Protein AF-A0A0Q0VZH3-F1 (afdb_monomer)

pLDDT: mean 87.68, std 10.93, range [46.81, 98.19]

Organism: NCBI:txid362413

Secondary structure (DSSP, 8-state):
----SS--EEEEEEE-BTTS-HHHHHHHHHHHHHHHHHHTTEEEEEETT--TTTTTS-TT-SB-SPEEEEEEE-SS----HHHHHHHHHHHHSS-GGGTT-EEEE--TTTGGGSPPPSSEEEE-STT-EEEEETTEEEEE--HHHHHHHHHHHHHHHT--

Nearest PDB structures (foldseek):
  1lou-assembly1_A  TM=5.212E-01  e=9.440E-02  Thermus thermophilus
  8ud7-assembly1_1f  TM=5.132E-01  e=1.575E-01  Thermus thermophilus HB8
  8uu9-assembly1_f  TM=5.743E-01  e=2.035E+00  Listeria innocua
  5nd8-assembly1_f  TM=4.345E-01  e=5.503E-01  Staphylococcus aureus subsp. aureus NCTC 8325
  5xzq-assembly2_D  TM=4.292E-01  e=3.208E+00  Passiflora edulis

Structure (mmCIF, N/CA/C/O backbone):
data_AF-A0A0Q0VZH3-F1
#
_entry.id   AF-A0A0Q0VZH3-F1
#
loop_
_atom_site.group_PDB
_atom_site.id
_atom_site.type_symbol
_atom_site.label_atom_id
_atom_site.label_alt_id
_atom_site.label_comp_id
_atom_site.label_asym_id
_atom_site.label_entity_id
_atom_site.label_seq_id
_atom_site.pdbx_PDB_ins_code
_atom_site.Cartn_x
_atom_site.Cartn_y
_atom_site.Cartn_z
_atom_site.occupancy
_atom_site.B_iso_or_equiv
_atom_site.auth_seq_id
_atom_site.auth_comp_id
_atom_site.auth_asym_id
_atom_site.auth_atom_id
_atom_site.pdbx_PDB_model_num
ATOM 1 N N . MET A 1 1 ? -19.790 -6.662 12.157 1.00 51.81 1 MET A N 1
ATOM 2 C CA . MET A 1 1 ? -18.390 -6.628 11.675 1.00 51.81 1 MET A CA 1
ATOM 3 C C . MET A 1 1 ? -17.471 -6.769 12.886 1.00 51.81 1 MET A C 1
ATOM 5 O O . MET A 1 1 ? -17.718 -6.096 13.878 1.00 51.81 1 MET A O 1
ATOM 9 N N . LYS A 1 2 ? -16.513 -7.704 12.886 1.00 53.66 2 LYS A N 1
ATOM 10 C CA . LYS A 1 2 ? -15.668 -7.986 14.064 1.00 53.66 2 LYS A CA 1
ATOM 11 C C . LYS A 1 2 ? -14.529 -6.958 14.103 1.00 53.66 2 LYS A C 1
ATOM 13 O O . LYS A 1 2 ? -13.693 -6.966 13.208 1.00 53.66 2 LYS A O 1
ATOM 18 N N . LEU A 1 3 ? -14.529 -6.064 15.092 1.00 58.75 3 LEU A N 1
ATOM 19 C CA . LEU A 1 3 ? -13.472 -5.058 15.269 1.00 58.75 3 LEU A CA 1
ATOM 20 C C . LEU A 1 3 ? -12.141 -5.756 15.592 1.00 58.75 3 LEU A C 1
ATOM 22 O O . LEU A 1 3 ? -12.109 -6.702 16.389 1.00 58.75 3 LEU A O 1
ATOM 26 N N . ILE A 1 4 ? -11.045 -5.313 14.971 1.00 64.06 4 ILE A N 1
ATOM 27 C CA . ILE A 1 4 ? -9.722 -5.914 15.177 1.00 64.06 4 ILE A CA 1
ATOM 28 C C . ILE A 1 4 ? -9.254 -5.649 16.610 1.00 64.06 4 ILE A C 1
ATOM 30 O O . ILE A 1 4 ? -9.147 -4.506 17.050 1.00 64.06 4 ILE A O 1
ATOM 34 N N . LYS A 1 5 ? -8.898 -6.717 17.333 1.00 64.19 5 LYS A N 1
ATOM 35 C CA . LYS A 1 5 ? -8.383 -6.613 18.710 1.00 64.19 5 LYS A CA 1
ATOM 36 C C . LYS A 1 5 ? -6.923 -6.156 18.793 1.00 64.19 5 LYS A C 1
ATOM 38 O O . LYS A 1 5 ? -6.508 -5.649 19.830 1.00 64.19 5 LYS A O 1
ATOM 43 N N . LYS A 1 6 ? -6.126 -6.346 17.734 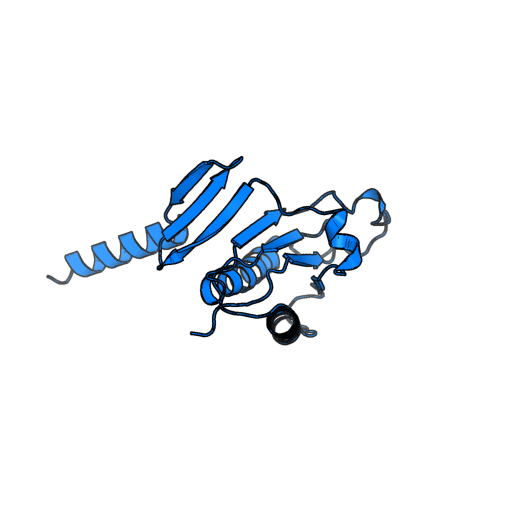1.00 80.75 6 LYS A N 1
ATOM 44 C CA . LYS A 1 6 ? -4.691 -6.026 17.722 1.00 80.75 6 LYS A CA 1
ATOM 45 C C . LYS A 1 6 ? -4.322 -5.114 16.557 1.00 80.75 6 LYS A C 1
ATOM 47 O O . LYS A 1 6 ? -4.303 -5.550 15.410 1.00 80.75 6 LYS A O 1
ATOM 52 N N . LYS A 1 7 ? -3.964 -3.869 16.879 1.00 90.56 7 LYS A N 1
ATOM 53 C CA . LYS A 1 7 ? -3.413 -2.927 15.902 1.00 90.56 7 LYS A CA 1
ATOM 54 C C . LYS A 1 7 ? -2.100 -3.471 15.323 1.00 90.56 7 LYS A C 1
ATOM 56 O O . LYS A 1 7 ? -1.276 -4.015 16.059 1.00 90.56 7 LYS A O 1
ATOM 61 N N . PHE A 1 8 ? -1.895 -3.300 14.024 1.00 93.94 8 PHE A N 1
ATOM 62 C CA . PHE A 1 8 ? -0.683 -3.658 13.303 1.00 93.94 8 PHE A CA 1
ATOM 63 C C . PHE A 1 8 ? -0.214 -2.528 12.385 1.00 93.94 8 PHE A C 1
ATOM 65 O O . PHE A 1 8 ? -0.946 -1.584 12.073 1.00 93.94 8 PHE A O 1
ATOM 72 N N . ARG A 1 9 ? 1.038 -2.665 11.949 1.00 95.81 9 ARG A N 1
ATOM 73 C CA . ARG A 1 9 ? 1.638 -1.902 10.859 1.00 95.81 9 ARG A CA 1
ATOM 74 C C . ARG A 1 9 ? 2.220 -2.877 9.842 1.00 95.81 9 ARG A C 1
ATOM 76 O O . ARG A 1 9 ? 2.636 -3.982 10.208 1.00 95.81 9 ARG A O 1
ATOM 83 N N . LEU A 1 10 ? 2.232 -2.474 8.583 1.00 96.69 10 LEU A N 1
ATOM 84 C CA . LEU A 1 10 ? 2.833 -3.235 7.499 1.00 96.69 10 LEU A CA 1
ATOM 85 C C . LEU A 1 10 ? 3.406 -2.256 6.484 1.00 96.69 10 LEU A C 1
ATOM 87 O O . LEU A 1 10 ? 2.670 -1.422 5.975 1.00 96.69 10 LEU A O 1
ATOM 91 N N . ASN A 1 11 ? 4.692 -2.381 6.181 1.00 96.56 11 ASN A N 1
ATOM 92 C CA . ASN A 1 11 ? 5.311 -1.632 5.096 1.00 96.56 11 ASN A CA 1
ATOM 93 C C . ASN A 1 11 ? 5.457 -2.591 3.917 1.00 96.56 11 ASN A C 1
ATOM 95 O O . ASN A 1 11 ? 6.003 -3.686 4.086 1.00 96.56 11 ASN A O 1
ATOM 99 N N . VAL A 1 12 ? 4.938 -2.197 2.763 1.00 96.19 12 VAL A N 1
ATOM 100 C CA . VAL A 1 12 ? 5.006 -2.937 1.503 1.00 96.19 12 VAL A CA 1
ATOM 101 C C . VAL A 1 12 ? 6.034 -2.248 0.618 1.00 96.19 12 VAL A C 1
ATOM 103 O O . VAL A 1 12 ? 5.954 -1.039 0.434 1.00 96.19 12 VAL A O 1
ATOM 106 N N . ILE A 1 13 ? 7.002 -3.006 0.117 1.00 94.31 13 ILE A N 1
ATOM 107 C CA . ILE A 1 13 ? 8.058 -2.547 -0.785 1.00 94.31 13 ILE A CA 1
ATOM 108 C C . ILE A 1 13 ? 7.700 -3.009 -2.192 1.00 94.31 13 ILE A C 1
ATOM 110 O O . ILE A 1 13 ? 7.335 -4.170 -2.384 1.00 94.31 13 ILE A O 1
ATOM 114 N N . ILE A 1 14 ? 7.813 -2.105 -3.159 1.00 94.00 14 ILE A N 1
ATOM 115 C CA . ILE A 1 14 ? 7.601 -2.398 -4.573 1.00 94.00 14 ILE A CA 1
ATOM 116 C C . ILE A 1 14 ? 8.917 -2.151 -5.304 1.00 94.00 14 ILE A C 1
ATOM 118 O O . ILE A 1 14 ? 9.377 -1.013 -5.387 1.00 94.00 14 ILE A O 1
ATOM 122 N N . SER A 1 15 ? 9.517 -3.218 -5.819 1.00 91.62 15 SER A N 1
ATOM 123 C CA . SER A 1 15 ? 10.804 -3.192 -6.512 1.00 91.62 15 SER A CA 1
ATOM 124 C C . SER A 1 15 ? 10.594 -3.306 -8.016 1.00 91.62 15 SER A C 1
ATOM 126 O O . SER A 1 15 ? 9.933 -4.228 -8.493 1.00 91.62 15 SER A O 1
ATOM 128 N N . TYR A 1 16 ? 11.184 -2.381 -8.771 1.00 91.12 16 TYR A N 1
ATOM 129 C CA . TYR A 1 16 ? 11.033 -2.299 -10.224 1.00 91.12 16 TYR A CA 1
ATOM 130 C C . TYR A 1 16 ? 12.367 -2.565 -10.908 1.00 91.12 16 TYR A C 1
ATOM 132 O O . TYR A 1 16 ? 13.361 -1.952 -10.515 1.00 91.12 16 TYR A O 1
ATOM 140 N N . PRO A 1 17 ? 12.442 -3.422 -11.935 1.00 89.56 17 PRO A N 1
ATOM 141 C CA . PRO A 1 17 ? 13.682 -3.576 -12.683 1.00 89.56 17 PRO A CA 1
ATOM 142 C C . PRO A 1 17 ? 14.095 -2.264 -13.372 1.00 89.56 17 PRO A C 1
ATOM 144 O O . PRO A 1 17 ? 13.256 -1.577 -13.946 1.00 89.56 17 PRO A O 1
ATOM 147 N N . LYS A 1 18 ? 15.388 -1.915 -13.395 1.00 88.38 18 LYS A N 1
ATOM 148 C CA . LYS A 1 18 ? 15.875 -0.643 -13.980 1.00 88.38 18 LYS A CA 1
ATOM 149 C C . LYS A 1 18 ? 15.517 -0.450 -15.459 1.00 88.38 18 LYS A C 1
ATOM 151 O O . LYS A 1 18 ? 15.454 0.677 -15.933 1.00 88.38 18 LYS A O 1
ATOM 156 N N . HIS A 1 19 ? 15.318 -1.544 -16.188 1.00 86.00 19 HIS A N 1
ATOM 157 C CA . HIS A 1 19 ? 15.083 -1.534 -17.631 1.00 86.00 19 HIS A CA 1
ATOM 158 C C . HIS A 1 19 ? 13.600 -1.392 -18.018 1.00 86.00 19 HIS A C 1
ATOM 160 O O . HIS A 1 19 ? 13.298 -1.309 -19.208 1.00 86.00 19 HIS A O 1
ATOM 166 N N . VAL A 1 20 ? 12.668 -1.373 -17.053 1.00 85.69 20 VAL A N 1
ATOM 167 C CA . VAL A 1 20 ? 11.235 -1.200 -17.341 1.00 85.69 20 VAL A CA 1
ATOM 168 C C . VAL A 1 20 ? 10.800 0.251 -17.155 1.00 85.69 20 VAL A C 1
ATOM 170 O O . VAL A 1 20 ? 11.342 0.985 -16.330 1.00 85.69 20 VAL A O 1
ATOM 173 N N . ASN A 1 21 ? 9.763 0.669 -17.886 1.00 87.06 21 ASN A N 1
ATOM 174 C CA . ASN A 1 21 ? 9.110 1.948 -17.623 1.00 87.06 21 ASN A CA 1
ATOM 175 C C . ASN A 1 21 ? 8.326 1.868 -16.303 1.00 87.06 21 ASN A C 1
ATOM 177 O O . ASN A 1 21 ? 7.211 1.345 -16.271 1.00 87.06 21 ASN A O 1
ATOM 181 N N . ILE A 1 22 ? 8.900 2.399 -15.220 1.00 88.38 22 ILE A N 1
ATOM 182 C CA . ILE A 1 22 ? 8.311 2.367 -13.871 1.00 88.38 22 ILE A CA 1
ATOM 183 C C . ILE A 1 22 ? 6.874 2.900 -13.836 1.00 88.38 22 ILE A C 1
ATOM 185 O O . ILE A 1 22 ? 6.013 2.321 -13.174 1.00 88.38 22 ILE A O 1
ATOM 189 N N . TYR A 1 23 ? 6.577 3.946 -14.610 1.00 86.12 23 TYR A N 1
ATOM 190 C CA . TYR A 1 23 ? 5.260 4.580 -14.628 1.00 86.12 23 TYR A CA 1
ATOM 191 C C . TYR A 1 23 ? 4.165 3.659 -15.180 1.00 86.12 23 TYR A C 1
ATOM 193 O O . TYR A 1 23 ? 3.007 3.787 -14.785 1.00 86.12 23 TYR A O 1
ATOM 201 N N . SER A 1 24 ? 4.520 2.692 -16.034 1.00 86.38 24 SER A N 1
ATOM 202 C CA . SER A 1 24 ? 3.580 1.699 -16.568 1.00 86.38 24 SER A CA 1
ATOM 203 C C . SER A 1 24 ? 3.088 0.707 -15.510 1.00 86.38 24 SER A C 1
ATOM 205 O O . SER A 1 24 ? 2.010 0.139 -15.672 1.00 86.38 24 SER A O 1
ATOM 207 N N . TYR A 1 25 ? 3.844 0.509 -14.426 1.00 89.12 25 TYR A N 1
ATOM 208 C CA . TYR A 1 25 ? 3.527 -0.469 -13.379 1.00 89.12 25 TYR A CA 1
ATOM 209 C C . TYR A 1 25 ? 3.136 0.185 -12.054 1.00 89.12 25 TYR A C 1
ATOM 211 O O . TYR A 1 25 ? 2.245 -0.314 -11.366 1.00 89.12 25 TYR A O 1
ATOM 219 N N . ARG A 1 26 ? 3.750 1.324 -11.718 1.00 91.94 26 ARG A N 1
ATOM 220 C CA . ARG A 1 26 ? 3.531 2.038 -10.456 1.00 91.94 26 ARG A CA 1
ATOM 221 C C . ARG A 1 26 ? 2.060 2.365 -10.225 1.00 91.94 26 ARG A C 1
ATOM 223 O O . ARG A 1 26 ? 1.511 1.994 -9.194 1.00 91.94 26 ARG A O 1
ATOM 230 N N . ASN A 1 27 ? 1.404 3.010 -11.192 1.00 90.31 27 ASN A N 1
ATOM 231 C CA . ASN A 1 27 ? 0.021 3.466 -11.023 1.00 90.31 27 ASN A CA 1
ATOM 232 C C . ASN A 1 27 ? -0.962 2.300 -10.781 1.00 90.31 27 ASN A C 1
ATOM 234 O O . ASN A 1 27 ? -1.686 2.354 -9.785 1.00 90.31 27 ASN A O 1
ATOM 238 N N . PRO A 1 28 ? -0.973 1.221 -11.596 1.00 90.81 28 PRO A N 1
ATOM 239 C CA . PRO A 1 28 ? -1.810 0.052 -11.320 1.00 90.81 28 PRO A CA 1
ATOM 240 C C . PRO A 1 28 ? -1.546 -0.597 -9.955 1.00 90.81 28 PRO A C 1
ATOM 242 O O . PRO A 1 28 ? -2.491 -0.935 -9.243 1.00 90.81 28 PRO A O 1
ATOM 245 N N . ILE A 1 29 ? -0.277 -0.763 -9.570 1.00 93.19 29 ILE A N 1
ATOM 246 C CA . ILE A 1 29 ? 0.092 -1.416 -8.306 1.00 93.19 29 ILE A CA 1
ATOM 247 C C . ILE A 1 29 ? -0.338 -0.561 -7.114 1.00 93.19 29 ILE A C 1
ATOM 249 O O . ILE A 1 29 ? -0.959 -1.074 -6.181 1.00 93.19 29 ILE A O 1
ATOM 253 N N . HIS A 1 30 ? -0.063 0.745 -7.165 1.00 95.00 30 HIS A N 1
ATOM 254 C CA . HIS A 1 30 ? -0.503 1.692 -6.147 1.00 95.00 30 HIS A CA 1
ATOM 255 C C . HIS A 1 30 ? -2.023 1.669 -6.014 1.00 95.00 30 HIS A C 1
ATOM 257 O O . HIS A 1 30 ? -2.511 1.518 -4.900 1.00 95.00 30 HIS A O 1
ATOM 263 N N . ALA A 1 31 ? -2.766 1.717 -7.124 1.00 92.75 31 ALA A N 1
ATOM 264 C CA . ALA A 1 31 ? -4.226 1.672 -7.106 1.00 92.75 31 ALA A CA 1
ATOM 265 C C . ALA A 1 31 ? -4.771 0.392 -6.450 1.00 92.75 31 ALA A C 1
ATOM 267 O O . ALA A 1 31 ? -5.681 0.457 -5.628 1.00 92.75 31 ALA A O 1
ATOM 268 N N . ILE A 1 32 ? -4.209 -0.782 -6.757 1.00 94.81 32 ILE A N 1
ATOM 269 C CA . ILE A 1 32 ? -4.607 -2.045 -6.109 1.00 94.81 32 ILE A CA 1
ATOM 270 C C . ILE A 1 32 ? -4.385 -1.968 -4.591 1.00 94.81 32 ILE A C 1
ATOM 272 O O . ILE A 1 32 ? -5.274 -2.301 -3.804 1.00 94.81 32 ILE A O 1
ATOM 276 N N . LEU A 1 33 ? -3.204 -1.514 -4.173 1.00 96.56 33 LEU A N 1
ATOM 277 C CA . LEU A 1 33 ? -2.807 -1.461 -2.769 1.00 96.56 33 LEU A CA 1
ATOM 278 C C . LEU A 1 33 ? -3.601 -0.413 -1.969 1.00 96.56 33 LEU A C 1
ATOM 280 O O . LEU A 1 33 ? -4.027 -0.700 -0.846 1.00 96.56 33 LEU A O 1
ATOM 284 N N . THR A 1 34 ? -3.865 0.768 -2.532 1.00 95.69 34 THR A N 1
ATOM 285 C CA . THR A 1 34 ? -4.710 1.792 -1.895 1.00 95.69 34 THR A CA 1
ATOM 286 C C . THR A 1 34 ? -6.180 1.382 -1.866 1.00 95.69 34 THR A C 1
ATOM 288 O O . THR A 1 34 ? -6.860 1.648 -0.874 1.00 95.69 34 THR A O 1
ATOM 291 N N . ASN A 1 35 ? -6.659 0.633 -2.864 1.00 95.44 35 ASN A N 1
ATOM 292 C CA . ASN A 1 35 ? -7.996 0.037 -2.834 1.00 95.44 35 ASN A CA 1
ATOM 293 C C . ASN A 1 35 ? -8.140 -0.993 -1.712 1.00 95.44 35 ASN A C 1
ATOM 295 O O . ASN A 1 35 ? -9.179 -1.030 -1.053 1.00 95.44 35 ASN A O 1
ATOM 299 N N . PHE A 1 36 ? -7.106 -1.785 -1.410 1.00 96.50 36 PHE A N 1
ATOM 300 C CA . PHE A 1 36 ? -7.132 -2.612 -0.201 1.00 96.50 36 PHE A CA 1
ATOM 301 C C . PHE A 1 36 ? -7.199 -1.761 1.067 1.00 96.50 36 PHE A C 1
ATOM 303 O O . PHE A 1 36 ? -7.949 -2.098 1.985 1.00 96.50 36 PHE A O 1
ATOM 310 N N . ALA A 1 37 ? -6.464 -0.646 1.121 1.00 96.75 37 ALA A N 1
ATOM 311 C CA . ALA A 1 37 ? -6.548 0.278 2.248 1.00 96.75 37 ALA A CA 1
ATOM 312 C C . ALA A 1 37 ? -7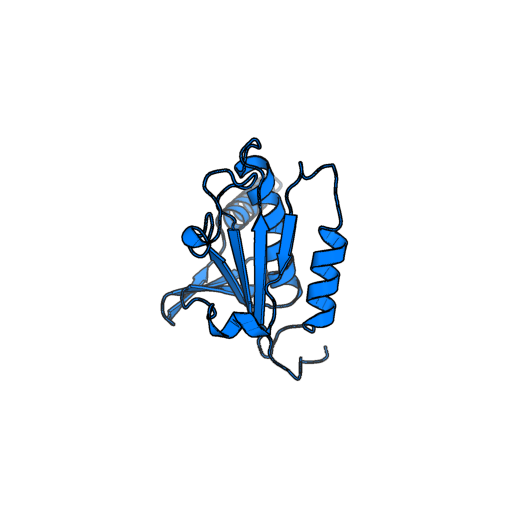.987 0.764 2.456 1.00 96.75 37 ALA A C 1
ATOM 314 O O . ALA A 1 37 ? -8.500 0.733 3.574 1.00 96.75 37 ALA A O 1
ATOM 315 N N . TRP A 1 38 ? -8.660 1.144 1.370 1.00 95.56 38 TRP A N 1
ATOM 316 C CA . TRP A 1 38 ? -10.046 1.586 1.397 1.00 95.56 38 TRP A CA 1
ATOM 317 C C . TRP A 1 38 ? -11.010 0.476 1.835 1.00 95.56 38 TRP A C 1
ATOM 319 O O . TRP A 1 38 ? -11.755 0.664 2.801 1.00 95.56 38 TRP A O 1
ATOM 329 N N . LEU A 1 39 ? -10.944 -0.700 1.197 1.00 95.62 39 LEU A N 1
ATOM 330 C CA . LEU A 1 39 ? -11.811 -1.852 1.483 1.00 95.62 39 LEU A CA 1
ATOM 331 C C . LEU A 1 39 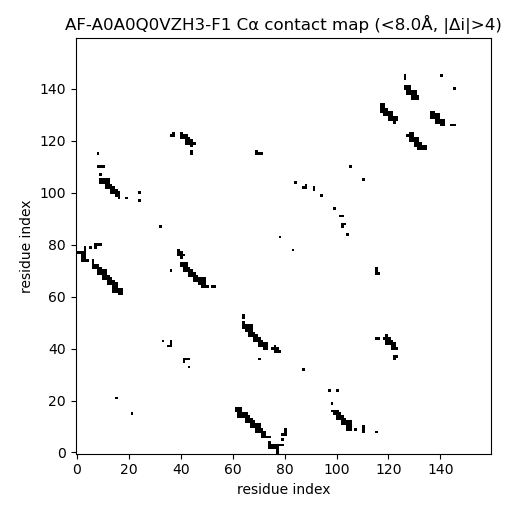? -11.740 -2.288 2.948 1.00 95.62 39 LEU A C 1
ATOM 333 O O . LEU A 1 39 ? -12.752 -2.664 3.539 1.00 95.62 39 LEU A O 1
ATOM 337 N N . TYR A 1 40 ? -10.548 -2.225 3.541 1.00 95.56 40 TYR A N 1
ATOM 338 C CA . TYR A 1 40 ? -10.310 -2.696 4.902 1.00 95.56 40 TYR A CA 1
ATOM 339 C C . TYR A 1 40 ? -10.098 -1.578 5.922 1.00 95.56 40 TYR A C 1
ATOM 341 O O . TYR A 1 40 ? -9.686 -1.872 7.048 1.00 95.56 40 TYR A O 1
ATOM 349 N N . LYS A 1 41 ? -10.397 -0.323 5.558 1.00 95.19 41 LYS A N 1
ATOM 350 C CA . LYS A 1 41 ? -10.279 0.870 6.415 1.00 95.19 41 LYS A CA 1
ATOM 351 C C . LYS A 1 41 ? -8.907 0.972 7.096 1.00 95.19 41 LYS A C 1
ATOM 353 O O . LYS A 1 41 ? -8.813 1.155 8.310 1.00 95.19 41 LYS A O 1
ATOM 358 N N . LEU A 1 42 ? -7.837 0.786 6.325 1.00 97.31 42 LEU A N 1
ATOM 359 C CA . LEU A 1 42 ? -6.454 0.976 6.763 1.00 97.31 42 LEU A CA 1
ATOM 360 C C . LEU A 1 42 ? -6.003 2.393 6.418 1.00 97.31 42 LEU A C 1
ATOM 362 O O . LEU A 1 42 ? -6.224 2.866 5.307 1.00 97.31 42 LEU A O 1
ATOM 366 N N . GLU A 1 43 ? -5.318 3.045 7.348 1.00 97.75 43 GLU A N 1
ATOM 367 C CA . GLU A 1 43 ? -4.579 4.265 7.035 1.00 97.75 43 GLU A CA 1
ATOM 368 C C . GLU A 1 43 ? -3.338 3.898 6.227 1.00 97.75 43 GLU A C 1
ATOM 370 O O . GLU A 1 43 ? -2.712 2.861 6.487 1.00 97.75 43 GLU A O 1
ATOM 375 N N . TYR A 1 44 ? -2.966 4.747 5.272 1.00 98.19 44 TYR A N 1
ATOM 376 C CA . TYR A 1 44 ? -1.814 4.490 4.424 1.00 98.19 44 TYR A CA 1
ATOM 377 C C . TYR A 1 44 ? -1.013 5.743 4.077 1.00 98.19 44 TYR A C 1
ATOM 379 O O . TYR A 1 44 ? -1.513 6.858 4.146 1.00 98.19 44 TYR A O 1
ATOM 387 N N . SER A 1 45 ? 0.245 5.558 3.702 1.00 97.44 45 SER A N 1
ATOM 388 C CA . SER A 1 45 ? 1.109 6.605 3.152 1.00 97.44 45 SER A CA 1
ATOM 389 C C . SER A 1 45 ? 1.973 6.000 2.052 1.00 97.44 45 SER A C 1
ATOM 391 O O . SER A 1 45 ? 2.288 4.811 2.118 1.00 97.44 45 SER A O 1
ATOM 393 N N . ILE A 1 46 ? 2.321 6.786 1.039 1.00 96.62 46 ILE A N 1
ATOM 394 C CA . ILE A 1 46 ? 3.114 6.340 -0.109 1.00 96.62 46 ILE A CA 1
ATOM 395 C C . ILE A 1 46 ? 4.375 7.197 -0.158 1.00 96.62 46 ILE A C 1
ATOM 397 O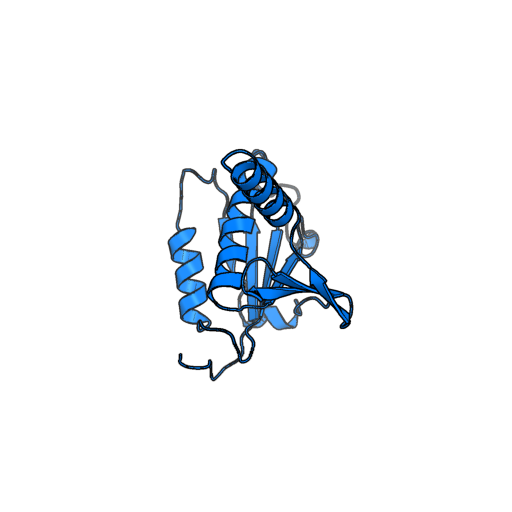 O . ILE A 1 46 ? 4.287 8.421 -0.212 1.00 96.62 46 ILE A O 1
ATOM 401 N N . ASP A 1 47 ? 5.528 6.542 -0.158 1.00 95.06 47 ASP A N 1
ATOM 402 C CA . ASP A 1 47 ? 6.843 7.138 -0.381 1.00 95.06 47 ASP A CA 1
ATOM 403 C C . ASP A 1 47 ? 7.392 6.595 -1.712 1.00 95.06 47 ASP A C 1
ATOM 405 O O . ASP A 1 47 ? 7.938 5.483 -1.747 1.00 95.06 47 ASP A O 1
ATOM 409 N N . PRO A 1 48 ? 7.148 7.302 -2.831 1.00 93.38 48 PRO A N 1
ATOM 410 C CA . PRO A 1 48 ? 7.591 6.860 -4.143 1.00 93.38 48 PRO A CA 1
ATOM 411 C C . PRO A 1 48 ? 9.092 7.109 -4.329 1.00 93.38 48 PRO A C 1
ATOM 413 O O . PRO A 1 48 ? 9.603 8.165 -3.964 1.00 93.38 48 PRO A O 1
ATOM 416 N N . SER A 1 49 ? 9.786 6.173 -4.981 1.00 91.06 49 SER A N 1
ATOM 417 C CA . SER A 1 49 ? 11.230 6.236 -5.248 1.00 91.06 49 SER A CA 1
ATOM 418 C C . SER A 1 49 ? 12.043 6.492 -3.973 1.00 91.06 49 SER A C 1
ATOM 420 O O . SER A 1 49 ? 12.904 7.378 -3.931 1.00 91.06 49 SER A O 1
ATOM 422 N N . THR A 1 50 ? 11.747 5.734 -2.915 1.00 88.31 50 THR A N 1
ATOM 423 C CA . THR A 1 50 ? 12.351 5.942 -1.602 1.00 88.31 50 THR A CA 1
ATOM 424 C C . THR A 1 50 ? 13.870 5.819 -1.673 1.00 88.31 50 THR A C 1
ATOM 426 O O . THR A 1 50 ? 14.431 4.897 -2.270 1.00 88.31 50 THR A O 1
ATOM 429 N N . LYS A 1 51 ? 14.559 6.722 -0.977 1.00 84.25 51 LYS A N 1
ATOM 430 C CA . LYS A 1 51 ? 16.017 6.664 -0.819 1.00 84.25 51 LYS A CA 1
ATOM 431 C C . LYS A 1 51 ? 16.454 5.916 0.436 1.00 84.25 51 LYS A C 1
ATOM 433 O O . LYS A 1 51 ? 17.654 5.786 0.680 1.00 84.25 51 LYS A O 1
ATOM 438 N N . LEU A 1 52 ? 15.511 5.372 1.206 1.00 77.12 52 LEU A N 1
ATOM 439 C CA . LEU A 1 52 ? 15.776 4.670 2.464 1.00 77.12 52 LEU A CA 1
ATOM 440 C C . LEU A 1 52 ? 16.703 3.458 2.318 1.00 77.12 52 LEU A C 1
ATOM 442 O O . LEU A 1 52 ? 17.392 3.101 3.273 1.00 77.12 52 LEU A O 1
ATOM 446 N N . PHE A 1 53 ? 16.740 2.842 1.137 1.00 74.44 53 PHE A N 1
ATOM 447 C CA . PHE A 1 53 ? 17.590 1.685 0.854 1.00 74.44 53 PHE A CA 1
ATOM 448 C C . PHE A 1 53 ? 18.765 2.012 -0.068 1.00 74.44 53 PHE A C 1
ATOM 450 O O . PHE A 1 53 ? 19.483 1.100 -0.452 1.00 74.44 53 PHE A O 1
ATOM 457 N N . THR A 1 54 ? 19.012 3.284 -0.398 1.00 70.94 54 THR A N 1
ATOM 458 C CA . THR A 1 54 ? 20.063 3.665 -1.366 1.00 70.94 54 THR A CA 1
ATOM 459 C C . THR A 1 54 ? 21.439 3.138 -0.961 1.00 70.94 54 THR A C 1
ATOM 461 O O . THR A 1 54 ? 22.198 2.691 -1.806 1.00 70.94 54 THR A O 1
ATOM 464 N N . ASN A 1 55 ? 21.740 3.114 0.342 1.00 69.00 55 ASN A N 1
ATOM 465 C CA . ASN A 1 55 ? 23.016 2.601 0.859 1.00 69.00 55 ASN A CA 1
ATOM 466 C C . ASN A 1 55 ? 23.092 1.062 0.908 1.00 69.00 55 ASN A C 1
ATOM 468 O O . ASN A 1 55 ? 24.138 0.515 1.241 1.00 69.00 55 ASN A O 1
ATOM 472 N N . LEU A 1 56 ? 21.977 0.371 0.657 1.00 68.81 56 LEU A N 1
ATOM 473 C CA . LEU A 1 56 ? 21.863 -1.092 0.641 1.00 68.81 56 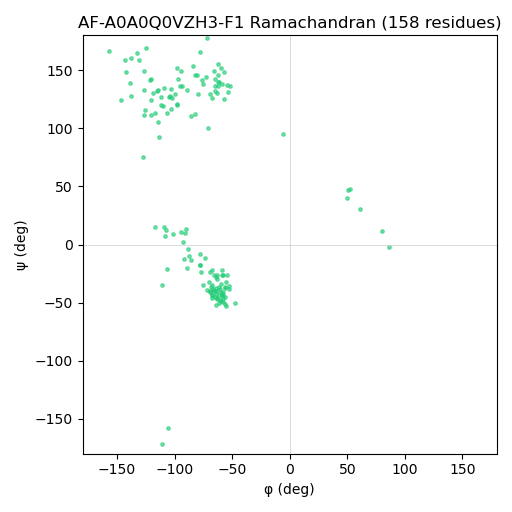LEU A CA 1
ATOM 474 C C . LEU A 1 56 ? 21.735 -1.643 -0.783 1.00 68.81 56 LEU A C 1
ATOM 476 O O . LEU A 1 56 ? 21.976 -2.825 -1.005 1.00 68.81 56 LEU A O 1
ATOM 480 N N . ILE A 1 57 ? 21.323 -0.801 -1.730 1.00 66.94 57 ILE A N 1
ATOM 481 C CA . ILE A 1 57 ? 21.211 -1.139 -3.141 1.00 66.94 57 ILE A CA 1
ATOM 482 C C . ILE A 1 57 ? 22.589 -0.917 -3.763 1.00 66.94 57 ILE A C 1
ATOM 484 O O . ILE A 1 57 ? 23.057 0.213 -3.878 1.00 66.94 57 ILE A O 1
ATOM 488 N N . GLU A 1 58 ? 23.249 -2.006 -4.151 1.00 70.25 58 GLU A N 1
ATOM 489 C CA . GLU A 1 58 ? 24.517 -1.939 -4.878 1.00 70.25 58 GLU A CA 1
ATOM 490 C C . GLU A 1 58 ? 24.357 -1.117 -6.168 1.00 70.25 58 GLU A C 1
ATOM 492 O O . GLU A 1 58 ? 23.291 -1.121 -6.794 1.00 70.25 58 GLU A O 1
ATOM 497 N N . ALA A 1 59 ? 25.417 -0.419 -6.592 1.00 67.00 59 ALA A N 1
ATOM 498 C CA . ALA A 1 59 ? 25.395 0.403 -7.808 1.00 67.00 59 ALA A CA 1
ATOM 499 C C . ALA A 1 59 ? 24.906 -0.395 -9.039 1.00 67.00 59 ALA A C 1
ATOM 501 O O . ALA A 1 59 ? 24.109 0.111 -9.839 1.00 67.00 59 ALA A O 1
ATOM 502 N N . ASP A 1 60 ? 25.271 -1.679 -9.096 1.00 65.50 60 ASP A N 1
ATOM 503 C CA . ASP A 1 60 ? 24.917 -2.630 -10.155 1.00 65.50 60 ASP A CA 1
ATOM 504 C C . ASP A 1 60 ? 23.614 -3.406 -9.890 1.00 65.50 60 ASP A C 1
ATOM 506 O O . ASP A 1 60 ? 23.304 -4.374 -10.585 1.00 65.50 60 ASP A O 1
ATOM 510 N N . SER A 1 61 ? 22.803 -2.976 -8.917 1.00 78.19 61 SER A N 1
ATOM 511 C CA . SER A 1 61 ? 21.499 -3.587 -8.649 1.00 78.19 61 SER A CA 1
ATOM 512 C C . SER A 1 61 ? 20.633 -3.625 -9.906 1.00 78.19 61 SER A C 1
ATOM 514 O O . SER A 1 61 ? 20.519 -2.637 -10.639 1.00 78.19 61 SER A O 1
ATOM 516 N N . TYR A 1 62 ? 19.965 -4.758 -10.111 1.00 82.19 62 TYR A N 1
ATOM 517 C CA . TYR A 1 62 ? 18.964 -4.945 -11.158 1.00 82.19 62 TYR A CA 1
ATOM 518 C C . TYR A 1 62 ? 17.737 -4.034 -10.975 1.00 82.19 62 TYR A C 1
ATOM 520 O O . TYR A 1 62 ? 17.074 -3.683 -11.954 1.00 82.19 62 TYR A O 1
ATOM 528 N N . TYR A 1 63 ? 17.451 -3.625 -9.736 1.00 85.06 63 TYR A N 1
ATOM 529 C CA . TYR A 1 63 ? 16.277 -2.837 -9.371 1.00 85.06 63 TYR A CA 1
ATOM 530 C C . TYR A 1 63 ? 16.579 -1.335 -9.285 1.00 85.06 63 TYR A C 1
ATOM 532 O O . TYR A 1 63 ? 17.653 -0.920 -8.846 1.00 85.06 63 TYR A O 1
ATOM 540 N N . ALA A 1 64 ? 15.620 -0.520 -9.724 1.00 87.19 64 ALA A N 1
ATOM 541 C CA . ALA A 1 64 ? 15.571 0.917 -9.486 1.00 87.19 64 ALA A CA 1
ATOM 542 C C . ALA A 1 64 ? 15.230 1.216 -8.014 1.00 87.19 64 ALA A C 1
ATOM 544 O O . ALA A 1 64 ? 14.966 0.300 -7.232 1.00 87.19 64 ALA A O 1
ATOM 545 N N . ASP A 1 65 ? 15.206 2.500 -7.644 1.00 89.19 65 ASP A N 1
ATOM 546 C CA . ASP A 1 65 ? 14.714 2.900 -6.323 1.00 89.19 65 ASP A CA 1
ATOM 547 C C . ASP A 1 65 ? 13.275 2.390 -6.129 1.00 89.19 65 ASP A C 1
ATOM 549 O O . ASP A 1 65 ? 12.415 2.663 -6.977 1.00 89.19 65 ASP A O 1
ATOM 553 N N . PRO A 1 66 ? 13.000 1.642 -5.049 1.00 91.81 66 PRO A N 1
ATOM 554 C CA . PRO A 1 66 ? 11.691 1.051 -4.839 1.00 91.81 66 PRO A CA 1
ATOM 555 C C . PRO A 1 66 ? 10.686 2.086 -4.327 1.00 91.81 66 PRO A C 1
ATOM 557 O O . PRO A 1 66 ? 11.050 3.153 -3.834 1.00 91.81 66 PRO A O 1
ATOM 560 N N . ASP A 1 67 ? 9.405 1.739 -4.374 1.00 94.88 67 ASP A N 1
ATOM 561 C CA . ASP A 1 67 ? 8.369 2.471 -3.642 1.00 94.88 67 ASP A CA 1
ATOM 562 C C . ASP A 1 67 ? 8.113 1.790 -2.294 1.00 94.88 67 ASP A C 1
ATOM 564 O O . ASP A 1 67 ? 8.225 0.565 -2.177 1.00 94.88 67 ASP A O 1
ATOM 568 N N . ILE A 1 68 ? 7.728 2.564 -1.276 1.00 95.50 68 ILE A N 1
ATOM 569 C CA . ILE A 1 68 ? 7.182 2.016 -0.030 1.00 95.50 68 ILE A CA 1
ATOM 570 C C . ILE A 1 68 ? 5.760 2.515 0.168 1.00 95.50 68 ILE A C 1
ATOM 572 O O . ILE A 1 68 ? 5.498 3.716 0.160 1.00 95.50 68 ILE A O 1
ATOM 576 N N . ILE A 1 69 ? 4.851 1.584 0.447 1.00 97.38 69 ILE A N 1
ATOM 577 C CA . ILE A 1 69 ? 3.520 1.893 0.959 1.00 97.38 69 ILE A CA 1
ATOM 578 C C . ILE A 1 69 ? 3.434 1.444 2.413 1.00 97.38 69 ILE A C 1
ATOM 580 O O . ILE A 1 69 ? 3.578 0.266 2.745 1.00 97.38 69 ILE A O 1
ATOM 584 N N . TYR A 1 70 ? 3.190 2.401 3.294 1.00 97.38 70 TYR A N 1
ATOM 585 C CA . TYR A 1 70 ? 2.995 2.178 4.717 1.00 97.38 70 TYR A CA 1
ATOM 586 C C . TYR A 1 70 ? 1.517 1.936 4.976 1.00 97.38 70 TYR A C 1
ATOM 588 O O . TYR A 1 70 ? 0.692 2.726 4.537 1.00 97.38 70 TYR A O 1
ATOM 596 N N . PHE A 1 71 ? 1.183 0.907 5.749 1.00 97.88 71 PHE A N 1
ATOM 597 C CA . PHE A 1 71 ? -0.171 0.632 6.221 1.00 97.88 71 PHE A CA 1
ATOM 598 C C . PHE A 1 71 ? -0.219 0.596 7.742 1.00 97.88 71 PHE A C 1
ATOM 600 O O . PHE A 1 71 ? 0.664 0.037 8.406 1.00 97.88 71 PHE A O 1
ATOM 607 N N . ARG A 1 72 ? -1.300 1.130 8.305 1.00 96.38 72 ARG A N 1
ATOM 608 C CA . ARG A 1 72 ? -1.588 1.093 9.737 1.00 96.38 72 ARG A CA 1
ATOM 609 C C . ARG A 1 72 ? -3.059 0.782 9.961 1.00 96.38 72 ARG A C 1
ATOM 611 O O . ARG A 1 72 ? -3.942 1.451 9.435 1.00 96.38 72 ARG A O 1
ATOM 618 N N . SER A 1 73 ? -3.324 -0.229 10.781 1.00 96.25 73 SER A N 1
ATOM 619 C CA . SER A 1 73 ? -4.694 -0.521 11.196 1.00 96.25 73 SER A CA 1
ATOM 620 C C . SER A 1 73 ? -5.140 0.401 12.328 1.00 96.25 73 SER A C 1
ATOM 622 O O . SER A 1 73 ? -4.368 0.681 13.255 1.00 96.25 73 SER A O 1
ATOM 624 N N . THR A 1 74 ? -6.415 0.748 12.323 1.00 92.19 74 THR A N 1
ATOM 625 C CA . THR A 1 74 ? -7.103 1.521 13.354 1.00 92.19 74 THR A CA 1
ATOM 626 C C . THR A 1 74 ? -8.106 0.635 14.101 1.00 92.19 74 THR A C 1
ATOM 628 O O . THR A 1 74 ? -8.119 -0.585 13.938 1.00 92.19 74 THR A O 1
ATOM 631 N N . GLY A 1 75 ? -8.939 1.236 14.956 1.00 90.56 75 GLY A N 1
ATOM 632 C CA . GLY A 1 75 ? -10.077 0.523 15.545 1.00 90.56 75 GLY A CA 1
ATOM 633 C C . GLY A 1 75 ? -11.158 0.158 14.520 1.00 90.56 75 GLY A C 1
ATOM 634 O O . GLY A 1 75 ? -11.913 -0.774 14.760 1.00 90.56 75 GLY A O 1
ATOM 635 N N . GLU A 1 76 ? -11.209 0.852 13.382 1.00 90.00 76 GLU A N 1
ATOM 636 C CA . GLU A 1 76 ? -12.223 0.678 12.331 1.00 90.00 76 GLU A CA 1
ATOM 637 C C . GLU A 1 76 ? -11.799 -0.331 11.258 1.00 90.00 76 GLU A C 1
ATOM 639 O O . GLU A 1 76 ? -12.619 -0.756 10.444 1.00 90.00 76 GLU A O 1
ATOM 644 N N . SER A 1 77 ? -10.521 -0.714 11.242 1.00 94.38 77 SER A N 1
ATOM 645 C CA . SER A 1 77 ? -9.985 -1.613 10.229 1.00 94.38 77 SER A CA 1
ATOM 646 C C . SER A 1 77 ? -10.661 -2.992 10.273 1.00 94.38 77 SER A C 1
ATOM 648 O O . SER A 1 77 ? -11.017 -3.498 11.340 1.00 94.38 77 SER A O 1
ATOM 650 N N . ALA A 1 78 ? -10.814 -3.616 9.102 1.00 93.25 78 ALA A N 1
ATOM 651 C CA . ALA A 1 78 ? -11.623 -4.827 8.9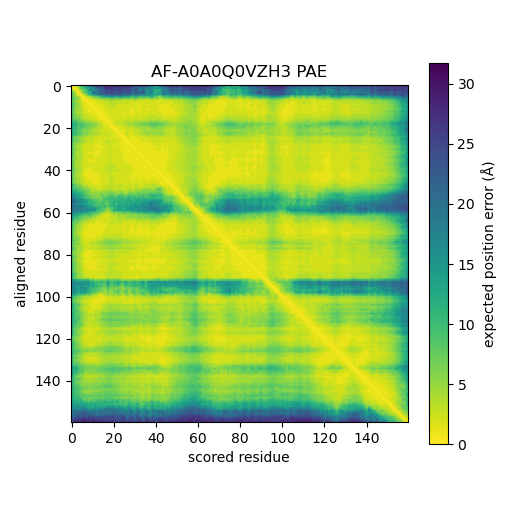09 1.00 93.25 78 ALA A CA 1
ATOM 652 C C . ALA A 1 78 ? -10.824 -6.068 8.457 1.00 93.25 78 ALA A C 1
ATOM 654 O O . ALA A 1 78 ? -11.409 -7.051 8.006 1.00 93.25 78 ALA A O 1
ATOM 655 N N . ILE A 1 79 ? -9.493 -6.044 8.571 1.00 94.94 79 ILE A N 1
ATOM 656 C CA . ILE A 1 79 ? -8.607 -7.158 8.205 1.00 94.94 79 ILE A CA 1
ATOM 657 C C . ILE A 1 79 ? -7.493 -7.350 9.228 1.00 94.94 79 ILE A C 1
ATOM 659 O O . ILE A 1 79 ? -6.908 -6.384 9.693 1.00 94.94 79 ILE A O 1
ATOM 663 N N . GLU A 1 80 ? -7.154 -8.590 9.572 1.00 94.94 80 GLU A N 1
ATOM 664 C CA . GLU A 1 80 ? -5.995 -8.872 10.427 1.00 94.94 80 GLU A CA 1
ATOM 665 C C . GLU A 1 80 ? -4.689 -8.931 9.620 1.00 94.94 80 GLU A C 1
ATOM 667 O O . GLU A 1 80 ? -4.688 -9.315 8.451 1.00 94.94 80 GLU A O 1
ATOM 672 N N . LEU A 1 81 ? -3.552 -8.648 10.270 1.00 94.56 81 LEU A N 1
ATOM 673 C CA . LEU A 1 81 ? -2.224 -8.612 9.637 1.00 94.56 81 LEU A CA 1
ATOM 674 C C . LEU A 1 81 ? -1.934 -9.832 8.747 1.00 94.56 81 LEU A C 1
ATOM 676 O O . LEU A 1 81 ? -1.530 -9.670 7.600 1.00 94.56 81 LEU A O 1
ATOM 680 N N . LYS A 1 82 ? -2.145 -11.055 9.257 1.00 94.75 82 LYS A N 1
ATOM 681 C CA . LYS A 1 82 ? -1.847 -12.286 8.501 1.00 94.75 82 LYS A CA 1
ATOM 682 C C . LYS A 1 82 ? -2.728 -12.430 7.261 1.00 94.75 82 LYS A C 1
ATOM 684 O O . LYS A 1 82 ? -2.242 -12.856 6.217 1.00 94.75 82 LYS A O 1
ATOM 689 N N . ALA A 1 83 ? -4.008 -12.076 7.375 1.00 95.88 83 ALA A N 1
ATOM 690 C CA . ALA A 1 83 ? -4.933 -12.097 6.248 1.00 95.88 83 ALA A CA 1
ATOM 691 C C . ALA A 1 83 ? -4.535 -11.050 5.200 1.00 95.88 83 ALA A C 1
ATOM 693 O O . ALA A 1 83 ? -4.541 -11.350 4.011 1.00 95.88 83 ALA A O 1
ATOM 694 N N . PHE A 1 84 ? -4.101 -9.865 5.638 1.00 96.31 84 PHE A N 1
ATOM 695 C CA . PHE A 1 84 ? -3.652 -8.809 4.736 1.00 96.31 84 PHE A CA 1
ATOM 696 C C . PHE A 1 84 ? -2.347 -9.164 4.010 1.00 96.31 84 PHE A C 1
ATOM 698 O O . PHE A 1 84 ? -2.258 -9.017 2.795 1.00 96.31 84 PHE A O 1
ATOM 705 N N . GLN A 1 85 ? -1.366 -9.731 4.720 1.00 96.00 85 GLN A N 1
ATOM 706 C CA . GLN A 1 85 ? -0.138 -10.256 4.110 1.00 96.00 85 GLN A CA 1
ATOM 707 C C . GLN A 1 85 ? -0.433 -11.344 3.074 1.00 96.00 85 GLN A C 1
ATOM 709 O O . GLN A 1 85 ? 0.163 -11.348 1.998 1.00 96.00 85 GLN A O 1
ATOM 714 N N . LYS A 1 86 ? -1.364 -12.258 3.384 1.00 95.56 86 LYS A N 1
ATOM 715 C CA . LYS A 1 86 ? -1.793 -13.298 2.445 1.00 95.56 86 LYS A CA 1
ATOM 716 C C . LYS A 1 86 ? -2.454 -12.689 1.208 1.00 95.56 86 LYS A C 1
ATOM 718 O O . LYS A 1 86 ? -2.097 -13.082 0.108 1.00 95.56 86 LYS A O 1
ATOM 723 N N . LEU A 1 87 ? -3.356 -11.721 1.384 1.00 95.56 87 LEU A N 1
ATOM 724 C CA . LEU A 1 87 ? -4.033 -11.036 0.282 1.00 95.56 87 LEU A CA 1
ATOM 725 C C . LEU A 1 87 ? -3.033 -10.394 -0.688 1.00 95.56 87 LEU A C 1
ATOM 727 O O . LEU A 1 87 ? -3.097 -10.654 -1.885 1.00 95.56 87 LEU A O 1
ATOM 731 N N . ILE A 1 88 ? -2.084 -9.606 -0.169 1.00 95.06 88 ILE A N 1
ATOM 732 C CA . ILE A 1 88 ? -1.031 -8.979 -0.983 1.00 95.06 88 ILE A CA 1
ATOM 733 C C . ILE A 1 88 ? -0.238 -10.058 -1.724 1.00 95.06 88 ILE A C 1
ATOM 735 O O . ILE A 1 88 ? -0.074 -9.983 -2.939 1.00 95.06 88 ILE A O 1
ATOM 739 N N . LYS A 1 89 ? 0.202 -11.098 -1.007 1.00 92.81 89 LYS A N 1
ATOM 740 C CA . LYS A 1 89 ? 0.965 -12.194 -1.603 1.00 92.81 89 LYS A CA 1
ATOM 741 C C . LYS A 1 89 ? 0.189 -12.910 -2.704 1.00 92.81 89 LYS A C 1
ATOM 743 O O . LYS A 1 89 ? 0.796 -13.260 -3.701 1.00 92.81 89 LYS A O 1
ATOM 748 N N . ASP A 1 90 ? -1.105 -13.156 -2.530 1.00 92.25 90 ASP A N 1
ATOM 749 C CA . ASP A 1 90 ? -1.921 -13.865 -3.517 1.00 92.25 90 ASP A CA 1
ATOM 750 C C . ASP A 1 90 ? -2.138 -13.026 -4.783 1.00 92.25 90 ASP A C 1
ATOM 752 O O . ASP A 1 90 ? -2.073 -13.569 -5.883 1.00 92.25 90 ASP A O 1
ATOM 756 N N . VAL A 1 91 ? -2.357 -11.714 -4.638 1.00 91.50 91 VAL A N 1
ATOM 757 C CA . VAL A 1 91 ? -2.582 -10.798 -5.770 1.00 91.50 91 VAL A CA 1
ATOM 758 C C . VAL A 1 91 ? -1.307 -10.556 -6.574 1.00 91.50 91 VAL A C 1
ATOM 760 O O . VAL A 1 91 ? -1.356 -10.526 -7.802 1.00 91.50 91 VAL A O 1
ATOM 763 N N . PHE A 1 92 ? -0.165 -10.427 -5.898 1.00 90.19 92 PHE A N 1
ATOM 764 C CA . PHE A 1 92 ? 1.124 -10.144 -6.537 1.00 90.19 92 PHE A CA 1
ATOM 765 C C . PHE A 1 92 ? 2.024 -11.377 -6.681 1.00 90.19 92 PHE A C 1
ATOM 767 O O . PHE A 1 92 ? 3.187 -11.250 -7.066 1.00 90.19 92 PHE A O 1
ATOM 774 N N . LYS A 1 93 ? 1.511 -12.584 -6.397 1.00 84.19 93 LYS A N 1
ATOM 775 C CA . LYS A 1 93 ? 2.246 -13.838 -6.604 1.00 84.19 93 LYS A CA 1
ATOM 776 C C . LYS A 1 93 ? 2.728 -13.890 -8.052 1.00 84.19 93 LYS A C 1
ATOM 778 O O . LYS A 1 93 ? 1.912 -13.677 -8.942 1.00 84.19 93 LYS A O 1
ATOM 783 N N . TYR A 1 94 ? 4.018 -14.200 -8.241 1.00 68.94 94 TYR A N 1
ATOM 784 C CA . TYR A 1 94 ? 4.737 -14.292 -9.523 1.00 68.94 94 TYR A CA 1
ATOM 785 C C . TYR A 1 94 ? 3.835 -14.140 -10.752 1.00 68.94 94 TYR A C 1
ATOM 787 O O . TYR A 1 94 ? 3.201 -15.099 -11.203 1.00 68.94 94 TYR A O 1
ATOM 795 N N . ASN A 1 95 ? 3.761 -12.913 -11.263 1.00 67.31 95 ASN A N 1
ATOM 796 C CA . ASN A 1 95 ? 2.947 -12.589 -12.418 1.00 67.31 95 ASN A CA 1
ATOM 797 C C . ASN A 1 95 ? 3.874 -12.170 -13.564 1.00 67.31 95 ASN A C 1
ATOM 799 O O . ASN A 1 95 ? 4.382 -11.047 -13.550 1.00 67.31 95 ASN A O 1
ATOM 803 N N . PRO A 1 96 ? 4.073 -13.032 -14.577 1.00 66.38 96 PRO A N 1
ATOM 804 C CA . PRO A 1 96 ? 4.896 -12.709 -15.740 1.00 66.38 96 PRO A CA 1
ATOM 805 C C . PRO A 1 96 ? 4.473 -11.412 -16.444 1.00 66.38 96 PRO A C 1
ATOM 807 O O . PRO A 1 96 ? 5.303 -10.741 -17.049 1.00 66.38 96 PRO A O 1
ATOM 810 N N . LYS A 1 97 ? 3.193 -11.018 -16.335 1.00 71.62 97 LYS A N 1
ATOM 811 C CA . LYS A 1 97 ? 2.671 -9.777 -16.927 1.00 71.62 97 LYS A CA 1
ATOM 812 C C . LYS A 1 97 ? 3.106 -8.508 -16.187 1.00 71.62 97 LYS A C 1
ATOM 814 O O . LYS A 1 97 ? 2.902 -7.423 -16.713 1.00 71.62 97 LYS A O 1
ATOM 819 N N . MET A 1 98 ? 3.691 -8.621 -14.993 1.00 71.56 98 MET A N 1
ATOM 820 C CA . MET A 1 98 ? 4.223 -7.481 -14.237 1.00 71.56 98 MET A CA 1
ATOM 821 C C . MET A 1 98 ? 5.699 -7.196 -14.545 1.00 71.56 98 MET A C 1
ATOM 823 O O . MET A 1 98 ? 6.315 -6.406 -13.844 1.00 71.56 98 MET A O 1
ATOM 827 N N . GLY A 1 99 ? 6.291 -7.834 -15.563 1.00 73.19 99 GLY A N 1
ATOM 828 C CA . GLY A 1 99 ? 7.613 -7.450 -16.074 1.00 73.19 99 GLY A CA 1
ATOM 829 C C . GLY A 1 99 ? 8.754 -7.562 -15.058 1.00 73.19 99 GLY A C 1
ATOM 830 O O . GLY A 1 99 ? 9.688 -6.773 -15.118 1.00 73.19 99 GLY A O 1
ATOM 831 N N . GLY A 1 100 ? 8.667 -8.498 -14.106 1.00 80.50 100 GLY A N 1
ATOM 832 C CA . GLY A 1 100 ? 9.671 -8.660 -13.047 1.00 80.50 100 GLY A CA 1
ATOM 833 C C . GLY A 1 100 ? 9.538 -7.675 -11.881 1.00 80.50 100 GLY A C 1
ATOM 834 O O . GLY A 1 100 ? 10.453 -7.584 -11.072 1.00 80.50 100 GLY A O 1
ATOM 835 N N . VAL A 1 101 ? 8.425 -6.937 -11.783 1.00 88.50 101 VAL A N 1
ATOM 836 C CA . VAL A 1 101 ? 8.113 -6.135 -10.594 1.00 88.50 101 VAL A CA 1
ATOM 837 C C . VAL A 1 101 ? 7.784 -7.049 -9.417 1.00 88.50 101 VAL A C 1
ATOM 839 O O . VAL A 1 101 ? 6.937 -7.941 -9.521 1.00 88.50 101 VAL A O 1
ATOM 842 N N . GLU A 1 102 ? 8.438 -6.795 -8.289 1.00 90.31 102 GLU A N 1
ATOM 843 C CA . GLU A 1 102 ? 8.273 -7.552 -7.051 1.00 90.31 102 GLU A CA 1
ATOM 844 C C . GLU A 1 102 ? 7.544 -6.705 -6.008 1.00 90.31 102 GLU A C 1
ATOM 846 O O . GLU A 1 102 ? 7.853 -5.531 -5.813 1.00 90.31 102 GLU A O 1
ATOM 851 N N . VAL A 1 103 ? 6.567 -7.310 -5.329 1.00 92.69 103 VAL A N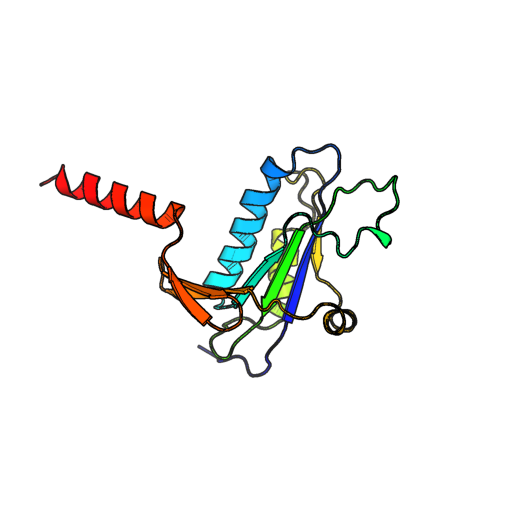 1
ATOM 852 C CA . VAL A 1 103 ? 5.833 -6.683 -4.224 1.00 92.69 103 VAL A CA 1
ATOM 853 C C . VAL A 1 103 ? 6.036 -7.529 -2.978 1.00 92.69 103 VAL A C 1
ATOM 855 O O . VAL A 1 103 ? 5.526 -8.647 -2.872 1.00 92.69 103 VAL A O 1
ATOM 858 N N . GLU A 1 104 ? 6.769 -6.982 -2.019 1.00 91.06 104 GLU A N 1
ATOM 859 C CA . GLU A 1 104 ? 7.133 -7.658 -0.779 1.00 91.06 104 GLU A CA 1
ATOM 860 C C . GLU A 1 104 ? 6.716 -6.842 0.442 1.00 91.06 104 GLU A C 1
ATOM 862 O O . GLU A 1 104 ? 6.326 -5.684 0.344 1.00 91.06 104 GLU A O 1
ATOM 867 N N . TYR A 1 105 ? 6.788 -7.435 1.631 1.00 92.06 105 TYR A N 1
ATOM 868 C CA . TYR A 1 105 ? 6.550 -6.716 2.878 1.00 92.06 105 TYR A CA 1
ATOM 869 C C . TYR A 1 105 ? 7.763 -6.774 3.798 1.00 92.06 105 TYR A C 1
ATOM 871 O O . TYR A 1 105 ? 8.416 -7.808 3.945 1.00 92.06 105 TYR A O 1
ATOM 879 N N . GLN A 1 106 ? 8.023 -5.673 4.501 1.00 90.81 106 GLN A N 1
ATOM 880 C CA . GLN A 1 106 ? 9.079 -5.628 5.503 1.00 90.81 106 GLN A CA 1
ATOM 881 C C . GLN A 1 106 ? 8.783 -6.572 6.672 1.00 90.81 106 GLN A C 1
ATOM 883 O O . GLN A 1 106 ? 7.653 -6.699 7.161 1.00 90.81 106 GLN A O 1
ATOM 888 N N . LEU A 1 107 ? 9.844 -7.199 7.182 1.00 88.19 107 LEU A N 1
ATOM 889 C CA . LEU A 1 107 ? 9.773 -8.008 8.391 1.00 88.19 107 LEU A CA 1
ATOM 890 C C . LEU A 1 107 ? 9.355 -7.149 9.591 1.00 88.19 107 LEU A C 1
ATOM 892 O O . LEU A 1 107 ? 9.917 -6.085 9.842 1.00 88.19 107 LEU A O 1
ATOM 896 N N . GLN A 1 108 ? 8.441 -7.673 10.410 1.00 87.75 108 GLN A N 1
ATOM 897 C CA . GLN A 1 108 ? 7.886 -6.967 11.575 1.00 87.75 108 GLN A CA 1
ATOM 898 C C . GLN A 1 108 ? 8.959 -6.463 12.559 1.00 87.75 108 GLN A C 1
ATOM 900 O O . GLN A 1 108 ? 8.796 -5.408 13.165 1.00 87.75 108 GLN A O 1
ATOM 905 N N . LYS A 1 109 ? 10.086 -7.182 12.687 1.00 87.19 109 LYS A N 1
ATOM 906 C CA . LYS A 1 109 ? 11.220 -6.785 13.542 1.00 87.19 109 LYS A CA 1
ATOM 907 C C . LYS A 1 109 ? 11.894 -5.479 13.094 1.00 87.19 109 LYS A C 1
ATOM 909 O O . LYS A 1 109 ? 12.457 -4.779 13.927 1.00 87.19 109 LYS A O 1
ATOM 914 N N . VAL A 1 110 ? 11.825 -5.163 11.800 1.00 86.12 110 VAL A N 1
ATOM 915 C CA . VAL A 1 110 ? 12.505 -4.021 11.170 1.00 86.12 110 VAL A CA 1
ATOM 916 C C . VAL A 1 110 ? 11.637 -2.758 11.197 1.00 86.12 110 VAL A C 1
ATOM 918 O O . VAL A 1 110 ? 12.167 -1.654 11.171 1.00 86.12 110 VAL A O 1
ATOM 921 N N . LEU A 1 111 ? 10.314 -2.890 11.368 1.00 86.62 111 LEU A N 1
ATOM 922 C CA . LEU A 1 111 ? 9.373 -1.757 11.371 1.00 86.62 111 LEU A CA 1
ATOM 923 C C . LEU A 1 111 ? 9.666 -0.693 12.440 1.00 86.62 111 LEU A C 1
ATOM 925 O O . LEU A 1 111 ? 9.235 0.446 12.302 1.00 86.62 111 LEU A O 1
ATOM 929 N N . LYS A 1 112 ? 10.396 -1.033 13.510 1.00 85.12 112 LYS A N 1
ATOM 930 C CA . LYS A 1 112 ? 10.823 -0.050 14.521 1.00 85.12 112 LYS A CA 1
ATOM 931 C C . LYS A 1 112 ? 11.749 1.023 13.943 1.00 85.12 112 LYS 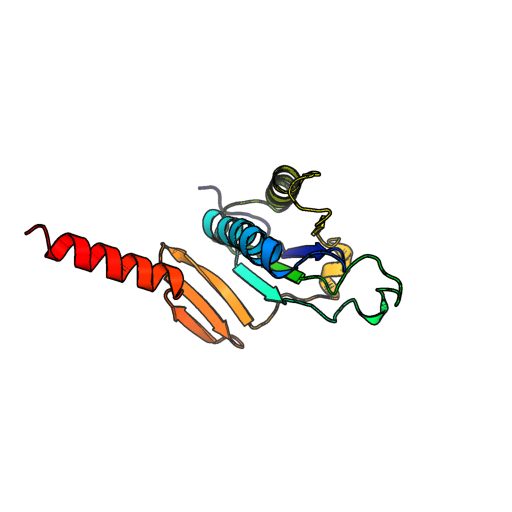A C 1
ATOM 933 O O . LYS A 1 112 ? 11.718 2.151 14.417 1.00 85.12 112 LYS A O 1
ATOM 938 N N . ASN A 1 113 ? 12.523 0.670 12.920 1.00 85.62 113 ASN A N 1
ATOM 939 C CA . ASN A 1 113 ? 13.462 1.569 12.251 1.00 85.62 113 ASN A CA 1
ATOM 940 C C . ASN A 1 113 ? 12.785 2.395 11.147 1.00 85.62 113 ASN A C 1
ATOM 942 O O . ASN A 1 113 ? 13.360 3.365 10.671 1.00 85.62 113 ASN A O 1
ATOM 946 N N . TYR A 1 114 ? 11.563 2.018 10.758 1.00 86.50 114 TYR A N 1
ATOM 947 C CA . TYR A 1 114 ? 10.783 2.654 9.698 1.00 86.50 114 TYR A CA 1
ATOM 948 C C . TYR A 1 114 ? 9.393 3.001 10.244 1.00 86.50 114 TYR A C 1
ATOM 950 O O . TYR A 1 114 ? 8.424 2.269 9.998 1.00 86.50 114 TYR A O 1
ATOM 958 N N . PRO A 1 115 ? 9.293 4.062 11.070 1.00 89.44 115 PRO A N 1
ATOM 959 C CA . PRO A 1 115 ? 8.035 4.457 11.684 1.00 89.44 115 PRO A CA 1
ATOM 960 C C . PRO A 1 115 ? 6.999 4.843 10.624 1.00 89.44 115 PRO A C 1
ATOM 962 O O . PRO A 1 115 ? 7.332 5.244 9.513 1.00 89.44 115 PRO A O 1
ATOM 965 N N . PHE A 1 116 ? 5.721 4.734 10.990 1.00 93.62 116 PHE A N 1
ATOM 966 C CA . PHE A 1 116 ? 4.640 5.164 10.107 1.00 93.62 116 PHE A CA 1
ATOM 967 C C . PHE A 1 116 ? 4.711 6.692 9.900 1.00 93.62 116 PHE A C 1
ATOM 969 O O . PHE A 1 116 ? 4.826 7.396 10.909 1.00 93.62 116 PHE A O 1
ATOM 976 N N . PRO A 1 117 ? 4.626 7.200 8.656 1.00 94.62 117 PRO A N 1
ATOM 977 C CA . PRO A 1 117 ? 4.767 8.625 8.367 1.00 94.62 117 PRO A CA 1
ATOM 978 C C . PRO A 1 117 ? 3.730 9.518 9.063 1.00 94.62 117 PRO A C 1
ATOM 980 O O . PRO A 1 117 ? 2.598 9.108 9.324 1.00 94.62 117 PRO A O 1
ATOM 983 N N . ASN A 1 118 ? 4.113 10.773 9.318 1.00 93.88 118 ASN A N 1
ATOM 984 C CA . ASN A 1 118 ? 3.212 11.800 9.859 1.00 93.88 118 ASN A CA 1
ATOM 985 C C . ASN A 1 118 ? 2.269 12.387 8.799 1.00 93.88 118 ASN A C 1
ATOM 987 O O . ASN A 1 118 ? 1.255 12.984 9.163 1.00 93.88 118 ASN A O 1
ATOM 991 N N . THR A 1 119 ? 2.602 12.196 7.520 1.00 96.38 119 THR A N 1
ATOM 992 C CA . THR A 1 119 ? 1.740 12.514 6.381 1.00 96.38 119 THR A CA 1
ATOM 993 C C . THR A 1 119 ? 1.133 11.228 5.842 1.00 96.38 119 THR A C 1
ATOM 995 O O . THR A 1 119 ? 1.861 10.325 5.421 1.00 96.38 119 THR A O 1
ATOM 998 N N . TYR A 1 120 ? -0.189 11.104 5.908 1.00 97.44 120 TYR A N 1
ATOM 999 C CA . TYR A 1 120 ? -0.901 9.872 5.571 1.00 97.44 120 TYR A CA 1
ATOM 1000 C C . TYR A 1 120 ? -2.354 10.142 5.185 1.00 97.44 120 TYR A C 1
ATOM 1002 O O . TYR A 1 120 ? -2.897 11.216 5.422 1.00 97.44 120 TYR A O 1
ATOM 1010 N N . ILE A 1 121 ? -2.993 9.134 4.609 1.00 97.50 121 ILE A N 1
ATOM 1011 C CA . ILE A 1 121 ? -4.378 9.155 4.164 1.00 97.50 121 ILE A CA 1
ATOM 1012 C C . ILE A 1 121 ? -5.177 8.168 5.011 1.00 97.50 121 ILE A C 1
ATOM 1014 O O . ILE A 1 121 ? -4.780 7.013 5.199 1.00 97.50 121 ILE A O 1
ATOM 1018 N N . LYS A 1 122 ? -6.332 8.614 5.500 1.00 96.94 122 LYS A N 1
ATOM 1019 C CA . LYS A 1 122 ? -7.358 7.779 6.118 1.00 96.94 122 LYS A CA 1
ATOM 1020 C C . LYS A 1 122 ? -8.538 7.643 5.146 1.00 96.94 122 LYS A C 1
ATOM 1022 O O . LYS A 1 122 ? -9.222 8.630 4.871 1.00 96.94 122 LYS A O 1
ATOM 1027 N N . PRO A 1 123 ? -8.808 6.438 4.617 1.00 95.44 123 PRO A N 1
ATOM 1028 C CA . PRO A 1 123 ? -9.977 6.207 3.776 1.00 95.44 123 PRO A CA 1
ATOM 1029 C C . PRO A 1 123 ? -11.292 6.439 4.534 1.00 95.44 123 PRO A C 1
ATOM 1031 O O . PRO A 1 123 ? -11.503 5.856 5.601 1.00 95.44 123 PRO A O 1
ATOM 1034 N N . LEU A 1 124 ? -12.207 7.224 3.957 1.00 93.81 124 LEU A N 1
ATOM 1035 C CA . LEU A 1 124 ? -13.573 7.392 4.462 1.00 93.81 124 LEU A CA 1
ATOM 1036 C C . LEU A 1 124 ? -14.562 6.630 3.564 1.00 93.81 124 LEU A C 1
ATOM 1038 O O . LEU A 1 124 ? -14.215 5.624 2.936 1.00 93.81 124 LEU A O 1
ATOM 1042 N N . ASN A 1 125 ? -15.834 7.019 3.579 1.00 91.31 125 ASN A N 1
ATOM 1043 C CA . ASN A 1 125 ? -16.803 6.509 2.615 1.00 91.31 125 ASN A CA 1
ATOM 1044 C C . ASN A 1 125 ? -16.560 7.176 1.267 1.00 91.31 125 ASN A C 1
ATOM 1046 O O . ASN A 1 125 ? -16.309 8.376 1.224 1.00 91.31 125 ASN A O 1
ATOM 1050 N N . TYR A 1 126 ? -16.640 6.396 0.188 1.00 88.31 126 TYR A N 1
ATOM 1051 C CA . TYR A 1 126 ? -16.457 6.915 -1.165 1.00 88.31 126 TYR A CA 1
ATOM 1052 C C . TYR A 1 126 ? -17.372 8.132 -1.412 1.00 88.31 126 TYR A C 1
ATOM 1054 O O . TYR A 1 126 ? -18.544 8.075 -1.025 1.00 88.31 126 TYR A O 1
ATOM 1062 N N . PRO A 1 127 ? -16.871 9.216 -2.034 1.00 91.38 127 PRO A N 1
ATOM 1063 C CA . PRO A 1 127 ? -15.528 9.396 -2.615 1.00 91.38 127 PRO A CA 1
ATOM 1064 C C . PRO A 1 127 ? -14.513 10.061 -1.661 1.00 91.38 127 PRO A C 1
ATOM 1066 O O . PRO A 1 127 ? -13.447 10.498 -2.085 1.00 91.38 127 PRO A O 1
ATOM 1069 N N . TYR A 1 128 ? -14.852 10.197 -0.380 1.00 94.81 128 TYR A N 1
ATOM 1070 C CA . TYR A 1 128 ? -14.093 11.004 0.564 1.00 94.81 128 TYR A CA 1
ATOM 1071 C C . TYR A 1 128 ? -12.887 10.262 1.143 1.00 94.81 128 TYR A C 1
ATOM 1073 O O . TYR A 1 128 ? -12.923 9.064 1.453 1.00 94.81 128 TYR A O 1
ATOM 1081 N N . ILE A 1 129 ? -11.834 11.032 1.383 1.00 96.12 129 ILE A N 1
ATOM 1082 C CA . ILE A 1 129 ? -10.660 10.656 2.163 1.00 96.12 129 ILE A CA 1
ATOM 1083 C C . ILE A 1 129 ? -10.356 11.761 3.174 1.00 96.12 129 ILE A C 1
ATOM 1085 O O . ILE A 1 129 ? -10.762 12.906 2.991 1.00 96.12 129 ILE A O 1
ATOM 1089 N N . GLU A 1 130 ? -9.625 11.435 4.231 1.00 97.19 130 GLU A N 1
ATOM 1090 C CA . GLU A 1 130 ? -9.036 12.425 5.130 1.00 97.19 130 GLU A CA 1
ATOM 1091 C C . GLU A 1 130 ? -7.515 12.394 4.961 1.00 97.19 130 GLU A C 1
ATOM 1093 O O . GLU A 1 130 ? -6.879 11.354 5.149 1.00 97.19 130 GLU A O 1
ATOM 1098 N N . VAL A 1 131 ? -6.934 13.521 4.556 1.00 97.12 131 VAL A N 1
ATOM 1099 C CA . VAL A 1 131 ? -5.494 13.691 4.354 1.00 97.12 131 VAL A CA 1
ATOM 1100 C C . VAL A 1 131 ? -4.915 14.359 5.589 1.00 97.12 131 VAL A C 1
ATOM 1102 O O . VAL A 1 131 ? -5.317 15.464 5.952 1.00 97.12 131 VAL A O 1
ATOM 1105 N N . PHE A 1 132 ? -3.981 13.678 6.241 1.00 97.31 132 PHE A N 1
ATOM 1106 C CA . PHE A 1 132 ? -3.270 14.182 7.401 1.00 97.31 132 PHE A CA 1
ATOM 1107 C C . PHE A 1 132 ? -1.900 14.698 6.998 1.00 97.31 132 PHE A C 1
ATOM 1109 O O . PHE A 1 132 ? -1.117 13.965 6.401 1.00 97.31 132 PHE A O 1
ATOM 1116 N N . GLU A 1 133 ? -1.583 15.914 7.423 1.00 94.50 133 GLU A N 1
ATOM 1117 C CA . GLU A 1 133 ? -0.255 16.509 7.330 1.00 94.50 133 GLU A CA 1
ATOM 1118 C C . GLU A 1 133 ? 0.165 16.975 8.722 1.00 94.50 133 GLU A C 1
ATOM 1120 O O . GLU A 1 133 ? -0.475 17.837 9.328 1.00 94.50 133 GLU A O 1
ATOM 1125 N N . ASN A 1 134 ? 1.225 16.373 9.269 1.00 90.44 134 ASN A N 1
ATOM 1126 C CA . ASN A 1 134 ? 1.760 16.719 10.592 1.00 90.44 134 ASN A CA 1
ATOM 1127 C C . ASN A 1 134 ? 0.685 16.764 11.699 1.00 90.44 134 ASN A C 1
ATOM 1129 O O . ASN A 1 134 ? 0.693 17.634 12.569 1.00 90.44 134 ASN A O 1
ATOM 1133 N N . GLY A 1 135 ? -0.256 15.815 11.652 1.00 87.50 135 GLY A N 1
ATOM 1134 C CA . GLY A 1 135 ? -1.334 15.674 12.633 1.00 87.50 135 GLY A CA 1
ATOM 1135 C C . GLY A 1 135 ? -2.587 16.517 12.369 1.00 87.50 135 GLY A C 1
ATOM 1136 O O . GLY A 1 135 ? -3.554 16.371 13.112 1.00 87.50 135 GLY A O 1
ATOM 1137 N N . LYS A 1 136 ? -2.617 17.350 11.322 1.00 93.56 136 LYS A N 1
ATOM 1138 C CA . LYS A 1 136 ? -3.820 18.085 10.899 1.00 93.56 136 LYS A CA 1
ATOM 1139 C C . LYS A 1 136 ? -4.512 17.349 9.755 1.00 93.56 136 LYS A C 1
ATOM 1141 O O . LYS A 1 136 ? -3.883 17.132 8.726 1.00 93.56 136 LYS A O 1
ATOM 1146 N N . GLY A 1 137 ? -5.772 16.966 9.954 1.00 94.50 137 GLY A N 1
ATOM 1147 C CA . GLY A 1 137 ? -6.592 16.268 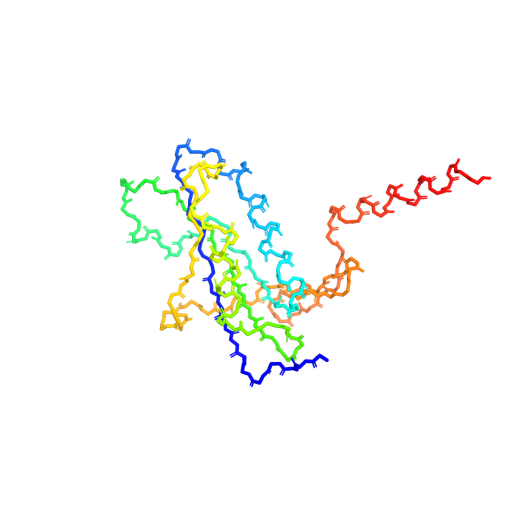8.961 1.00 94.50 137 GLY A CA 1
ATOM 1148 C C . GLY A 1 137 ? -7.474 17.225 8.158 1.00 94.50 137 GLY A C 1
ATOM 1149 O O . GLY A 1 137 ? -8.097 18.114 8.736 1.00 94.50 137 GLY A O 1
ATOM 1150 N N . ASN A 1 138 ? -7.543 17.028 6.842 1.00 97.06 138 ASN A N 1
ATOM 1151 C CA . ASN A 1 138 ? -8.474 17.708 5.943 1.00 97.06 138 ASN A CA 1
ATOM 1152 C C . ASN A 1 138 ? -9.254 16.673 5.128 1.00 97.06 138 ASN A C 1
ATOM 1154 O O . ASN A 1 138 ? -8.664 15.751 4.565 1.00 97.06 138 ASN A O 1
ATOM 1158 N N . ILE A 1 139 ? -10.574 16.830 5.035 1.00 97.12 139 ILE A N 1
ATOM 1159 C CA . ILE A 1 139 ? -11.410 15.962 4.199 1.00 97.12 139 ILE A CA 1
ATOM 1160 C C . ILE A 1 139 ? -11.309 16.424 2.746 1.00 97.12 139 ILE A C 1
ATOM 1162 O O . ILE A 1 139 ? -11.489 17.604 2.451 1.00 97.12 139 ILE A O 1
ATOM 1166 N N . MET A 1 140 ? -11.031 15.489 1.841 1.00 95.69 140 MET A N 1
ATOM 1167 C CA . MET A 1 140 ? -10.803 15.749 0.421 1.00 95.69 140 MET A CA 1
ATOM 1168 C C . MET A 1 140 ? -11.493 14.691 -0.447 1.00 95.69 140 MET A C 1
ATOM 1170 O O . MET A 1 140 ? -11.811 13.593 0.014 1.00 95.69 140 MET A O 1
ATOM 1174 N N . ILE A 1 141 ? -11.703 15.031 -1.717 1.00 93.56 141 ILE A N 1
ATOM 1175 C CA . ILE A 1 141 ? -12.070 14.096 -2.785 1.00 93.56 141 ILE A CA 1
ATOM 1176 C C . ILE A 1 141 ? -10.865 14.042 -3.729 1.00 93.56 141 ILE A C 1
ATOM 1178 O O . ILE A 1 141 ? -10.407 15.114 -4.136 1.00 93.56 141 ILE A O 1
ATOM 1182 N N . PRO A 1 142 ? -10.316 12.860 -4.058 1.00 90.12 142 PRO A N 1
ATOM 1183 C CA . PRO A 1 142 ? -9.218 12.802 -5.007 1.00 90.12 142 PRO A CA 1
ATOM 1184 C C . PRO A 1 142 ? -9.676 13.232 -6.410 1.00 90.12 142 PRO A C 1
ATOM 1186 O O . PRO A 1 142 ? -10.841 13.106 -6.786 1.00 90.12 142 PRO A O 1
ATOM 1189 N N . GLU A 1 143 ? -8.753 13.821 -7.170 1.00 89.81 143 GLU A N 1
ATOM 1190 C CA . GLU A 1 143 ? -9.063 14.539 -8.414 1.00 89.81 143 GLU A CA 1
ATOM 1191 C C . GLU A 1 143 ? -9.729 13.650 -9.474 1.00 89.81 143 GLU A C 1
ATOM 1193 O O . GLU A 1 143 ? -10.647 14.085 -10.169 1.00 89.81 143 GLU A O 1
ATOM 1198 N N . VAL A 1 144 ? -9.297 12.392 -9.580 1.00 87.12 144 VAL A N 1
ATOM 1199 C CA . VAL A 1 144 ? -9.851 11.429 -10.541 1.00 87.12 144 VAL A CA 1
ATOM 1200 C C . VAL A 1 144 ? -11.325 11.158 -10.238 1.00 87.12 144 VAL A C 1
ATOM 1202 O O . VAL A 1 144 ? -12.166 11.214 -11.134 1.00 87.12 144 VAL A O 1
ATOM 1205 N N . GLU A 1 145 ? -11.657 10.916 -8.973 1.00 89.25 145 GLU A N 1
ATOM 1206 C CA . GLU A 1 145 ? -13.022 10.697 -8.506 1.00 89.25 145 GLU A CA 1
ATOM 1207 C C . GLU A 1 145 ? -13.870 11.964 -8.653 1.00 89.25 145 GLU A C 1
ATOM 1209 O O . GLU A 1 145 ? -15.035 11.879 -9.038 1.00 89.25 145 GLU A O 1
ATOM 1214 N N . LEU A 1 146 ? -13.296 13.145 -8.401 1.00 91.25 146 LEU A N 1
ATOM 1215 C CA . LEU A 1 146 ? -13.991 14.417 -8.592 1.00 91.25 146 LEU A CA 1
ATOM 1216 C C . LEU A 1 146 ? -14.409 14.614 -10.055 1.00 91.25 146 LEU A C 1
ATOM 1218 O O . LEU A 1 146 ? -15.567 14.943 -10.315 1.00 91.25 146 LEU A O 1
ATOM 1222 N N . HIS A 1 147 ? -13.503 14.379 -11.007 1.00 91.69 147 HIS A N 1
ATOM 1223 C CA . HIS A 1 147 ? -13.815 14.486 -12.432 1.00 91.69 147 HIS A CA 1
ATOM 1224 C C . HIS A 1 147 ? -14.902 13.493 -12.862 1.00 91.69 147 HIS A C 1
ATOM 1226 O O . HIS A 1 147 ? -15.863 13.896 -13.512 1.00 91.69 147 HIS A O 1
ATOM 1232 N N . GLN A 1 148 ? -14.830 12.236 -12.410 1.00 89.25 148 GLN A N 1
ATOM 1233 C CA . GLN A 1 148 ? -15.869 11.235 -12.691 1.00 89.25 148 GLN A CA 1
ATOM 1234 C C . GLN A 1 148 ? -17.254 11.673 -12.194 1.00 89.25 148 GLN A C 1
ATOM 1236 O O . GLN A 1 148 ? -18.255 11.497 -12.886 1.00 89.25 148 GLN A O 1
ATOM 1241 N N . LEU A 1 149 ? -17.330 12.275 -11.006 1.00 88.06 149 LEU A N 1
ATOM 1242 C CA . LEU A 1 149 ? -18.590 12.779 -10.454 1.00 88.06 149 LEU A CA 1
ATOM 1243 C C . LEU A 1 149 ? -19.125 13.985 -11.239 1.00 88.06 149 LEU A C 1
ATOM 1245 O O . LEU A 1 149 ? -20.337 14.108 -11.434 1.00 88.06 149 LEU A O 1
ATOM 1249 N N . ILE A 1 150 ? -18.241 14.862 -11.717 1.00 90.81 150 ILE A N 1
ATOM 1250 C CA . ILE A 1 150 ? -18.616 15.993 -12.574 1.00 90.81 150 ILE A CA 1
ATOM 1251 C C . ILE A 1 150 ? -19.181 15.487 -13.908 1.00 90.81 150 ILE A C 1
ATOM 1253 O O . ILE A 1 150 ? -20.208 15.986 -14.364 1.00 90.81 150 ILE A O 1
ATOM 1257 N N . ASP A 1 151 ? -18.569 14.478 -14.517 1.00 89.75 151 ASP A N 1
ATOM 1258 C CA . ASP A 1 151 ? -19.038 13.942 -15.796 1.00 89.75 151 ASP A CA 1
ATOM 1259 C C . ASP A 1 151 ? -20.401 13.244 -15.652 1.00 89.75 151 ASP A C 1
ATOM 1261 O O . ASP A 1 151 ? -21.333 13.547 -16.401 1.00 89.75 151 ASP A O 1
ATOM 1265 N N . LEU A 1 152 ? -20.588 12.442 -14.597 1.00 84.75 152 LEU A N 1
ATOM 1266 C CA . LEU A 1 152 ? -21.874 11.802 -14.280 1.00 84.75 152 LEU A CA 1
ATOM 1267 C C . LEU A 1 152 ? -23.015 12.806 -14.043 1.00 84.75 152 LEU A C 1
ATOM 1269 O O . LEU A 1 152 ? -24.177 12.524 -14.343 1.00 84.75 152 LEU A O 1
ATOM 1273 N N . THR A 1 153 ? -22.714 13.975 -13.470 1.00 80.56 153 THR A N 1
ATOM 1274 C CA . THR A 1 153 ? -23.729 15.020 -13.251 1.00 80.56 153 THR A CA 1
ATOM 1275 C C . THR A 1 153 ? -24.096 15.747 -14.542 1.00 80.56 153 THR A C 1
ATOM 1277 O O . THR A 1 153 ? -25.270 16.061 -14.740 1.00 80.56 153 THR A O 1
ATOM 1280 N N . LYS A 1 154 ? -23.142 15.953 -15.457 1.00 79.75 154 LYS A N 1
ATOM 1281 C CA . LYS A 1 154 ? -23.414 16.520 -16.787 1.00 79.75 154 LYS A CA 1
ATOM 1282 C C . LYS A 1 154 ? -24.291 15.598 -17.632 1.00 79.75 154 LYS A C 1
ATOM 1284 O O . LYS A 1 154 ? -25.275 16.074 -18.189 1.00 79.75 154 LYS A O 1
ATOM 1289 N N . GLU A 1 155 ? -24.001 14.297 -17.660 1.00 72.06 155 GLU A N 1
ATOM 1290 C CA . GLU A 1 155 ? -24.792 13.308 -18.412 1.00 72.06 155 GLU A CA 1
ATOM 1291 C C . GLU A 1 155 ? -26.250 13.218 -17.933 1.00 72.06 155 GLU A C 1
ATOM 1293 O O . GLU A 1 155 ? -27.172 13.056 -18.737 1.00 72.06 155 GLU A O 1
ATOM 1298 N N . LYS A 1 156 ? -26.486 13.358 -16.622 1.00 69.12 156 LYS A N 1
ATOM 1299 C CA . LYS A 1 156 ? -27.847 13.403 -16.066 1.00 69.12 156 LYS A CA 1
ATOM 1300 C C . LYS A 1 156 ? -28.621 14.652 -16.479 1.00 69.12 156 LYS A C 1
ATOM 1302 O O . LYS A 1 156 ? -29.824 14.558 -16.687 1.00 69.12 156 LYS A O 1
ATOM 1307 N N . ASN A 1 157 ? -27.952 15.792 -16.625 1.00 61.97 157 ASN A N 1
ATOM 1308 C CA . ASN A 1 157 ? -28.604 17.054 -16.985 1.00 61.97 157 ASN A CA 1
ATOM 1309 C C . ASN A 1 157 ? -28.940 17.160 -18.482 1.00 61.97 157 ASN A C 1
ATOM 1311 O O . ASN A 1 157 ? -29.765 17.982 -18.855 1.00 61.97 157 ASN A O 1
ATOM 1315 N N . THR A 1 158 ? -28.321 16.341 -19.334 1.00 58.91 158 THR A N 1
ATOM 1316 C CA . THR A 1 158 ? -28.614 16.263 -20.777 1.00 58.91 158 THR A CA 1
ATOM 1317 C C . THR A 1 158 ? -29.735 15.287 -21.143 1.00 58.91 158 THR A C 1
ATOM 1319 O O . THR A 1 158 ? -30.170 15.278 -22.289 1.00 58.91 158 THR A O 1
ATOM 1322 N N . ASN A 1 159 ? -30.191 14.462 -20.195 1.00 56.72 159 ASN A N 1
ATOM 1323 C CA . ASN A 1 159 ? -31.222 13.435 -20.399 1.00 56.72 159 ASN A CA 1
ATOM 1324 C C . ASN A 1 159 ? -32.569 13.774 -19.716 1.00 56.72 159 ASN A C 1
ATOM 1326 O O . ASN A 1 159 ? -33.410 12.886 -19.563 1.00 56.72 159 ASN A O 1
ATOM 1330 N N . CYS A 1 160 ? -32.762 15.031 -19.306 1.00 46.81 160 CYS A N 1
ATOM 1331 C CA . CYS A 1 160 ? -34.018 15.601 -18.802 1.00 46.81 160 CYS A CA 1
ATOM 1332 C C . CYS A 1 160 ? -34.503 16.695 -19.756 1.00 46.81 160 CYS A C 1
ATOM 1334 O O . CYS A 1 160 ? -35.738 16.856 -19.864 1.00 46.81 160 CYS A O 1
#

Solvent-accessible surface area (backbone atoms only — not comparable to full-atom values): 9231 Å² total; per-residue (Å²): 133,78,64,53,91,70,75,49,72,48,43,34,39,38,39,37,39,61,90,53,69,58,75,80,50,48,57,63,52,49,52,56,54,53,47,50,25,47,78,28,36,22,30,34,33,79,43,74,59,39,67,90,50,54,94,74,53,56,94,84,46,66,51,42,67,28,32,38,39,39,38,35,47,47,73,76,13,66,69,52,68,70,59,50,54,48,51,54,45,65,75,54,45,92,49,81,90,52,70,71,52,45,70,48,67,62,58,78,88,55,44,79,82,56,67,81,69,60,50,32,38,38,51,54,64,88,74,37,32,33,43,28,52,80,81,47,72,44,81,46,61,56,69,70,60,48,51,54,53,52,51,57,52,53,60,57,66,75,76,114

Radius of gyration: 17.66 Å; Cα contacts (8 Å, |Δi|>4): 229; chains: 1; bounding box: 59×32×40 Å

Sequence (160 aa):
MKLIKKKFRLNVIISYPKHVNIYSYRNPIHAILTNFAWLYKLEYSIDPSTKLFTNLIEADSYYADPDIIYFRSTGESAIELKAFQKLIKDVFKYNPKMGGVEVEYQLQKVLKNYPFPNTYIKPLNYPYIEVFENGKGNIMIPEVELHQLIDLTKEKNTNC

Foldseek 3Di:
DDFDPDKDKKKKKKWDFPPDDCVVQVVVVVVVVVVLCQVFQKKKDKDALDCPCVVVAPPPHRTGRIIIMMTIDDRRGHDDPVRVQVVQCVVQPDDVVSVPIDMGIDDRVCCVVVDGDQWIWGHDPPQWIWTGDNRDTDIDGDPVSVVVVVVVVVVVVVVD

Mean predicted aligned error: 6.23 Å